Protein AF-A0A515D5N0-F1 (afdb_monomer_lite)

Sequence (147 aa):
MSERAWLFEVFRLHYQEQLSQNRIAKQLGLPRSTVNSCFQRAIKAGVRWPVNELTLERTLYPGKKRSRPSVSPPLQAPITTVPSKPKRKGRRPNFPLPFKLALVEQSMQPGVSTARLAREHGINDNLLFNWRNLYKQGRLGMPLPCM

Foldseek 3Di:
DPPVVLLLVLVCCCPVVVDDLVVSCVVVVHDSVVSVLLVVQCVVLVPDPPDDPVVSCCSSPPPPPDDDPDDDDDDDDDDDDDDDDDDPPPDDPPPDLVVLVVLLVQVPDPPDDLCVSCVVVVHDSVVNVVSNVCQVVCNSPHDDDPD

Structure (mmCIF, N/CA/C/O backbone):
data_AF-A0A515D5N0-F1
#
_entry.id   AF-A0A515D5N0-F1
#
loop_
_atom_site.group_PDB
_atom_site.id
_atom_site.type_symbol
_atom_site.label_atom_id
_atom_site.label_alt_id
_atom_site.label_comp_id
_atom_site.label_asym_id
_atom_site.label_entity_id
_atom_site.label_seq_id
_atom_site.pdbx_PDB_ins_code
_atom_site.Cartn_x
_atom_site.Cartn_y
_atom_site.Cartn_z
_atom_site.occupancy
_atom_site.B_iso_or_equiv
_atom_site.auth_seq_id
_atom_site.auth_comp_id
_atom_site.auth_asym_id
_atom_site.auth_atom_id
_atom_site.pdbx_PDB_model_num
ATOM 1 N N . MET A 1 1 ? -23.834 16.756 10.431 1.00 45.09 1 MET A N 1
ATOM 2 C CA . MET A 1 1 ? -23.568 15.314 10.625 1.00 45.09 1 MET A CA 1
ATOM 3 C C . MET A 1 1 ? -22.116 15.047 10.264 1.00 45.09 1 MET A C 1
ATOM 5 O O . MET A 1 1 ? -21.711 15.419 9.171 1.00 45.09 1 MET A O 1
ATOM 9 N N . SER A 1 2 ? -21.311 14.515 11.187 1.00 55.78 2 SER A N 1
ATOM 10 C CA . SER A 1 2 ? -19.889 14.232 10.954 1.00 55.78 2 SER A CA 1
ATOM 11 C C . SER A 1 2 ? -19.740 13.187 9.838 1.00 55.78 2 SER A C 1
ATOM 13 O O . SER A 1 2 ? -20.257 12.081 9.967 1.00 55.78 2 SER A O 1
ATOM 15 N N . GLU A 1 3 ? -18.989 13.482 8.769 1.00 60.47 3 GLU A N 1
ATOM 16 C CA . GLU A 1 3 ? -18.695 12.552 7.648 1.00 60.47 3 GLU A CA 1
ATOM 17 C C . GLU A 1 3 ? -18.010 11.238 8.092 1.00 60.47 3 GLU A C 1
ATOM 19 O O . GLU A 1 3 ? -17.774 10.326 7.299 1.00 60.47 3 GLU A O 1
ATOM 24 N N . ARG A 1 4 ? -17.654 11.134 9.375 1.00 70.25 4 ARG A N 1
ATOM 25 C CA . ARG A 1 4 ? -16.961 9.999 9.982 1.00 70.25 4 ARG A CA 1
ATOM 26 C C . ARG A 1 4 ? -17.682 9.431 11.203 1.00 70.25 4 ARG A C 1
ATOM 28 O O . ARG A 1 4 ? -17.042 8.742 11.990 1.00 70.25 4 ARG A O 1
ATOM 35 N N . ALA A 1 5 ? -18.994 9.646 11.322 1.00 72.25 5 ALA A N 1
ATOM 36 C CA . ALA A 1 5 ? -19.822 9.011 12.355 1.00 72.25 5 ALA A CA 1
ATOM 37 C C . ALA A 1 5 ? -19.696 7.474 12.350 1.00 72.25 5 ALA A C 1
ATOM 39 O O . ALA A 1 5 ? -19.733 6.823 13.393 1.00 72.25 5 ALA A O 1
ATOM 40 N N . TRP A 1 6 ? -19.416 6.889 11.178 1.00 83.50 6 TRP A N 1
ATOM 41 C CA . TRP A 1 6 ? -19.125 5.463 11.041 1.00 83.50 6 TRP A CA 1
ATOM 42 C C . TRP A 1 6 ? -17.900 5.009 11.849 1.00 83.50 6 TRP A C 1
ATOM 44 O O . TRP A 1 6 ? -17.846 3.846 12.229 1.00 83.50 6 TRP A O 1
ATOM 54 N N . LEU A 1 7 ? -16.917 5.880 12.131 1.00 84.00 7 LEU A N 1
ATOM 55 C CA . LEU A 1 7 ? -15.773 5.520 12.975 1.00 84.00 7 LEU A CA 1
ATOM 56 C C . LEU A 1 7 ? -16.253 5.176 14.379 1.00 84.00 7 LEU A C 1
ATOM 58 O O . LEU A 1 7 ? -15.912 4.118 14.892 1.00 84.00 7 LEU A O 1
ATOM 62 N N . PHE A 1 8 ? -17.062 6.049 14.977 1.00 84.75 8 PHE A N 1
ATOM 63 C CA . PHE A 1 8 ? -17.609 5.812 16.305 1.00 84.75 8 PHE A CA 1
ATOM 64 C C . PHE A 1 8 ? -18.467 4.542 16.321 1.00 84.75 8 PHE A C 1
ATOM 66 O O . PHE A 1 8 ? -18.295 3.701 17.200 1.00 84.75 8 PHE A O 1
ATOM 73 N N . GLU A 1 9 ? -19.292 4.347 15.290 1.00 85.38 9 GLU A N 1
ATOM 74 C CA . GLU A 1 9 ? -20.148 3.167 15.162 1.00 85.38 9 GLU A CA 1
ATOM 75 C C . GLU A 1 9 ? -19.351 1.859 15.021 1.00 85.38 9 GLU A C 1
ATOM 77 O O . GLU A 1 9 ? -19.696 0.857 15.640 1.00 85.38 9 GLU A O 1
ATOM 82 N N . VAL A 1 10 ? -18.227 1.861 14.289 1.00 86.88 10 VAL A N 1
ATOM 83 C CA . VAL A 1 10 ? -17.318 0.702 14.201 1.00 86.88 10 VAL A CA 1
ATOM 84 C C . VAL A 1 10 ? -16.815 0.285 15.583 1.00 86.88 10 VAL A C 1
ATOM 86 O O . VAL A 1 10 ? -16.794 -0.906 15.892 1.00 86.88 10 VAL A O 1
ATOM 89 N N . PHE A 1 11 ? -16.388 1.243 16.409 1.00 85.56 11 PHE A N 1
ATOM 90 C CA . PHE A 1 11 ? -15.896 0.941 17.753 1.00 85.56 11 PHE A CA 1
ATOM 91 C C . PHE A 1 11 ? -17.038 0.553 18.695 1.00 85.56 11 PHE A C 1
ATOM 93 O O . PHE A 1 11 ? -16.894 -0.415 19.439 1.00 85.56 11 PHE A O 1
ATOM 100 N N . ARG A 1 12 ? -18.190 1.225 18.604 1.00 86.31 12 ARG A N 1
ATOM 101 C CA . ARG A 1 12 ? -19.394 0.893 19.371 1.00 86.31 12 ARG A CA 1
ATOM 102 C C . ARG A 1 12 ? -19.812 -0.560 19.152 1.00 86.31 12 ARG A C 1
ATOM 104 O O . ARG A 1 12 ? -19.877 -1.323 20.109 1.00 86.31 12 ARG A O 1
ATOM 111 N N . LEU A 1 13 ? -19.989 -0.963 17.895 1.00 85.88 13 LEU A N 1
ATOM 112 C CA . LEU A 1 13 ? -20.380 -2.325 17.518 1.00 85.88 13 LEU A CA 1
ATOM 113 C C . LEU A 1 13 ? -19.328 -3.374 17.895 1.00 85.88 13 LEU A C 1
ATOM 115 O O . LEU A 1 13 ? -19.663 -4.521 18.176 1.00 85.88 13 LEU A O 1
ATOM 119 N N . HIS A 1 14 ? -18.047 -3.013 17.910 1.00 85.12 14 HIS A N 1
ATOM 120 C CA . HIS A 1 14 ? -17.009 -3.955 18.312 1.00 85.12 14 HIS A CA 1
ATOM 121 C C . HIS A 1 14 ? -16.944 -4.156 19.826 1.00 85.12 14 HIS A C 1
ATOM 123 O O . HIS A 1 14 ? -16.786 -5.283 20.275 1.00 85.12 14 HIS A O 1
ATOM 129 N N . TYR A 1 15 ? -17.054 -3.087 20.615 1.00 82.62 15 TYR A N 1
ATOM 130 C CA . TYR A 1 15 ? -16.873 -3.165 22.065 1.00 82.62 15 TYR A CA 1
ATOM 131 C C . TYR A 1 15 ? -18.167 -3.471 22.829 1.00 82.62 15 TYR A C 1
ATOM 133 O O . TYR A 1 15 ? -18.093 -4.145 23.852 1.00 82.62 15 TYR A O 1
ATOM 141 N N . GLN A 1 16 ? -19.328 -3.002 22.356 1.00 81.31 16 GLN A N 1
ATOM 142 C CA . GLN A 1 16 ? -20.621 -3.281 22.997 1.00 81.31 16 GLN A CA 1
ATOM 143 C C . GLN A 1 16 ? -21.208 -4.621 22.546 1.00 81.31 16 GLN A C 1
ATOM 145 O O . GLN A 1 16 ? -21.595 -5.427 23.380 1.00 81.31 16 GLN A O 1
ATOM 150 N N . GLU A 1 17 ? -21.220 -4.882 21.238 1.00 81.81 17 GLU A N 1
ATOM 151 C CA . GLU A 1 17 ? -21.869 -6.067 20.653 1.00 81.81 17 GLU A CA 1
ATOM 152 C C . GLU A 1 17 ? -20.876 -7.210 20.351 1.00 81.81 17 GLU A C 1
ATOM 154 O O . GLU A 1 17 ? -21.267 -8.254 19.834 1.00 81.81 17 GLU A O 1
ATOM 159 N N . GLN A 1 18 ? -19.570 -7.020 20.613 1.00 79.06 18 GLN A N 1
ATOM 160 C CA . GLN A 1 18 ? -18.497 -7.995 20.320 1.00 79.06 18 GLN A CA 1
ATOM 161 C C . GLN A 1 18 ? -18.516 -8.519 18.871 1.00 79.06 18 GLN A C 1
ATOM 163 O O . GLN A 1 18 ? -18.049 -9.619 18.559 1.00 79.06 18 GLN A O 1
ATOM 168 N N . LEU A 1 19 ? -19.042 -7.714 17.940 1.00 82.62 19 LEU A N 1
ATOM 169 C CA . LEU A 1 19 ? -19.175 -8.112 16.547 1.00 82.62 19 LEU A CA 1
ATOM 170 C C . LEU A 1 19 ? -17.793 -8.251 15.909 1.00 82.62 19 LEU A C 1
ATOM 172 O O . LEU A 1 19 ? -16.887 -7.422 16.071 1.00 82.62 19 LEU A O 1
ATOM 176 N N . SER A 1 20 ? -17.646 -9.300 15.101 1.00 85.19 20 SER A N 1
ATOM 177 C CA . SER A 1 20 ? -16.449 -9.459 14.289 1.00 85.19 20 SER A CA 1
ATOM 178 C C . SER A 1 20 ? -16.338 -8.309 13.288 1.00 85.19 20 SER A C 1
ATOM 180 O O . SER A 1 20 ? -17.322 -7.817 12.732 1.00 85.19 20 SER A O 1
ATOM 182 N N . GLN A 1 21 ? -15.110 -7.918 12.971 1.00 85.62 21 GLN A N 1
ATOM 183 C CA . GLN A 1 21 ? -14.853 -6.850 12.006 1.00 85.62 21 GLN A CA 1
ATOM 184 C C . GLN A 1 21 ? -15.474 -7.127 10.608 1.00 85.62 21 GLN A C 1
ATOM 186 O O . GLN A 1 21 ? -15.734 -6.186 9.862 1.00 85.62 21 GLN A O 1
ATOM 191 N N . ASN A 1 22 ? -15.736 -8.397 10.248 1.00 85.25 22 ASN A N 1
ATOM 192 C CA . ASN A 1 22 ? -16.481 -8.780 9.035 1.00 85.25 22 ASN A CA 1
ATOM 193 C C . ASN A 1 22 ? -17.967 -8.404 9.118 1.00 85.25 22 ASN A C 1
ATOM 195 O O . ASN A 1 22 ? -18.527 -7.912 8.142 1.00 85.25 22 ASN A O 1
ATOM 199 N N . ARG A 1 23 ? -18.603 -8.632 10.271 1.00 85.56 23 ARG A N 1
ATOM 200 C CA . ARG A 1 23 ? -19.999 -8.248 10.522 1.00 85.56 23 ARG A CA 1
ATOM 201 C C . ARG A 1 23 ? -20.155 -6.731 10.531 1.00 85.56 23 ARG A C 1
ATOM 203 O O . ARG A 1 23 ? -21.032 -6.224 9.846 1.00 85.56 23 ARG A O 1
ATOM 210 N N . ILE A 1 24 ? -19.248 -6.023 11.204 1.00 86.06 24 ILE A N 1
ATOM 211 C CA . ILE A 1 24 ? -19.245 -4.553 11.263 1.00 86.06 24 ILE A CA 1
ATOM 212 C C . ILE A 1 24 ? -19.098 -3.948 9.860 1.00 86.06 24 ILE A C 1
ATOM 214 O O . ILE A 1 24 ? -19.830 -3.033 9.495 1.00 86.06 24 ILE A O 1
ATOM 218 N N . ALA A 1 25 ? -18.190 -4.496 9.046 1.00 86.56 25 ALA A N 1
ATOM 219 C CA . ALA A 1 25 ? -18.011 -4.085 7.655 1.00 86.56 25 ALA A CA 1
ATOM 220 C C . ALA A 1 25 ? -19.309 -4.230 6.840 1.00 86.56 25 ALA A C 1
ATOM 222 O O . ALA A 1 25 ? -19.715 -3.288 6.167 1.00 86.56 25 ALA A O 1
ATOM 223 N N . LYS A 1 26 ? -19.992 -5.379 6.954 1.00 87.00 26 LYS A N 1
ATOM 224 C CA . LYS A 1 26 ? -21.278 -5.617 6.278 1.00 87.00 26 LYS A CA 1
ATOM 225 C C . LYS A 1 26 ? -22.379 -4.675 6.773 1.00 87.00 26 LYS A C 1
ATOM 227 O O . LYS A 1 26 ? -23.117 -4.143 5.957 1.00 87.00 26 LYS A O 1
ATOM 232 N N . GLN A 1 27 ? -22.459 -4.446 8.082 1.00 83.56 27 GLN A N 1
ATOM 233 C CA . GLN A 1 27 ? -23.496 -3.624 8.709 1.00 83.56 27 GLN A CA 1
ATOM 234 C C . GLN A 1 27 ? -23.384 -2.137 8.350 1.00 83.56 27 GLN A C 1
ATOM 236 O O . GLN A 1 27 ? -24.396 -1.456 8.241 1.00 83.56 27 GLN A O 1
ATOM 241 N N . LEU A 1 28 ? -22.164 -1.645 8.126 1.00 83.88 28 LEU A N 1
ATOM 242 C CA . LEU A 1 28 ? -21.909 -0.255 7.735 1.00 83.88 28 LEU A CA 1
ATOM 243 C C . LEU A 1 28 ? -21.709 -0.071 6.224 1.00 83.88 28 LEU A C 1
ATOM 245 O O . LEU A 1 28 ? -21.418 1.038 5.784 1.00 83.88 28 LEU A O 1
ATOM 249 N N . GLY A 1 29 ? -21.802 -1.144 5.430 1.00 85.31 29 GLY A N 1
ATOM 250 C CA . GLY A 1 29 ? -21.509 -1.107 3.993 1.00 85.31 29 GLY A CA 1
ATOM 251 C C . GLY A 1 29 ? -20.057 -0.723 3.669 1.00 85.31 29 GLY A C 1
ATOM 252 O O . GLY A 1 29 ? -19.771 -0.216 2.587 1.00 85.31 29 GLY A O 1
ATOM 253 N N . LEU A 1 30 ? -19.126 -0.929 4.607 1.00 84.81 30 LEU A N 1
ATOM 254 C CA . LEU A 1 30 ? -17.730 -0.518 4.475 1.00 84.81 30 LEU A CA 1
ATOM 255 C C . LEU A 1 30 ? -16.832 -1.679 4.035 1.00 84.81 30 LEU A C 1
ATOM 257 O O . LEU A 1 30 ? -17.015 -2.815 4.477 1.00 84.81 30 LEU A O 1
ATOM 261 N N . PRO A 1 31 ? -15.768 -1.413 3.255 1.00 85.44 31 PRO A N 1
ATOM 262 C CA . PRO A 1 31 ? -14.764 -2.425 2.963 1.00 85.44 31 PRO A CA 1
ATOM 263 C C . PRO A 1 31 ? -14.097 -2.945 4.241 1.00 85.44 31 PRO A C 1
ATOM 265 O O . PRO A 1 31 ? -13.673 -2.185 5.116 1.00 85.44 31 PRO A O 1
ATOM 268 N N . ARG A 1 32 ? -13.906 -4.263 4.321 1.00 82.00 32 ARG A N 1
ATOM 269 C CA . ARG A 1 32 ? -13.250 -4.925 5.460 1.00 82.00 32 ARG A CA 1
ATOM 270 C C . ARG A 1 32 ? -11.846 -4.384 5.756 1.00 82.00 32 ARG A C 1
ATOM 272 O O . ARG A 1 32 ? -11.426 -4.323 6.915 1.00 82.00 32 ARG A O 1
ATOM 279 N N . SER A 1 33 ? -11.131 -3.986 4.707 1.00 79.00 33 SER A N 1
ATOM 280 C CA . SER A 1 33 ? -9.812 -3.351 4.764 1.00 79.00 33 SER A CA 1
ATOM 281 C C . SER A 1 33 ? -9.848 -1.971 5.427 1.00 79.00 33 SER A C 1
ATOM 283 O O . SER A 1 33 ? -8.908 -1.628 6.148 1.00 79.00 33 SER A O 1
ATOM 285 N N . THR A 1 34 ? -10.930 -1.210 5.241 1.00 85.56 34 THR A N 1
ATOM 286 C CA . THR A 1 34 ? -11.171 0.085 5.895 1.00 85.56 34 THR A CA 1
ATOM 287 C C . THR A 1 34 ? -11.310 -0.105 7.396 1.00 85.56 34 THR A C 1
ATOM 289 O O . THR A 1 34 ? -10.611 0.552 8.166 1.00 85.56 34 THR A O 1
ATOM 292 N N . VAL A 1 35 ? -12.131 -1.077 7.805 1.00 86.50 35 VAL A N 1
ATOM 293 C CA . VAL A 1 35 ? -12.312 -1.447 9.214 1.00 86.50 35 VAL A CA 1
ATOM 294 C C . VAL A 1 35 ? -10.979 -1.899 9.820 1.00 86.50 35 VAL A C 1
ATOM 296 O O . VAL A 1 35 ? -10.550 -1.361 10.835 1.00 86.50 35 VAL A O 1
ATOM 299 N N . ASN A 1 36 ? -10.249 -2.801 9.155 1.00 87.88 36 ASN A N 1
ATOM 300 C CA . ASN A 1 36 ? -8.945 -3.271 9.636 1.00 87.88 36 ASN A CA 1
ATOM 301 C C . ASN A 1 36 ? -7.926 -2.126 9.792 1.00 87.88 36 ASN A C 1
ATOM 303 O O . ASN A 1 36 ? -7.280 -1.988 10.827 1.00 87.88 36 ASN A O 1
ATOM 307 N N . SER A 1 37 ? -7.821 -1.256 8.785 1.00 84.06 37 SER A N 1
ATOM 308 C CA . SER A 1 37 ? -6.925 -0.094 8.825 1.00 84.06 37 SER A CA 1
ATOM 309 C C . SER A 1 37 ? -7.296 0.880 9.943 1.00 84.06 37 SER A C 1
ATOM 311 O O . SER A 1 37 ? -6.413 1.513 10.518 1.00 84.06 37 SER A O 1
ATOM 313 N N . CYS A 1 38 ? -8.589 1.012 10.242 1.00 85.06 38 CYS A N 1
ATOM 314 C CA . CYS A 1 38 ? -9.095 1.828 11.337 1.00 85.06 38 CYS A CA 1
ATOM 315 C C . CYS A 1 38 ? -8.645 1.276 12.697 1.00 85.06 38 CYS A C 1
ATOM 317 O O . CYS A 1 38 ? -7.998 1.995 13.458 1.00 85.06 38 CYS A O 1
ATOM 319 N N . PHE A 1 39 ? -8.880 -0.013 12.960 1.00 85.56 39 PHE A N 1
ATOM 320 C CA . PHE A 1 39 ? -8.424 -0.671 14.190 1.00 85.56 39 PHE A CA 1
ATOM 321 C C . PHE A 1 39 ? -6.901 -0.621 14.343 1.00 85.56 39 PHE A C 1
ATOM 323 O O . PHE A 1 39 ? -6.399 -0.278 15.409 1.00 85.56 39 PHE A O 1
ATOM 330 N N . GLN A 1 40 ? -6.148 -0.869 13.269 1.00 83.88 40 GLN A N 1
ATOM 331 C CA . GLN A 1 40 ? -4.686 -0.779 13.302 1.00 83.88 40 GLN A CA 1
ATOM 332 C C . GLN A 1 40 ? -4.185 0.622 13.663 1.00 83.88 40 GLN A C 1
ATOM 334 O O . GLN A 1 40 ? -3.198 0.758 14.386 1.00 83.88 40 GLN A O 1
ATOM 339 N N . ARG A 1 41 ? -4.852 1.676 13.176 1.00 83.06 41 ARG A N 1
ATOM 340 C CA . ARG A 1 41 ? -4.518 3.052 13.565 1.00 83.06 41 ARG A CA 1
ATOM 341 C C . ARG A 1 41 ? -4.868 3.328 15.019 1.00 83.06 41 ARG A C 1
ATOM 343 O O . ARG A 1 41 ? -4.078 3.989 15.678 1.00 83.06 41 ARG A O 1
ATOM 350 N N . ALA A 1 42 ? -5.983 2.801 15.518 1.00 83.44 42 ALA A N 1
ATOM 351 C CA . ALA A 1 42 ? -6.385 2.981 16.910 1.00 83.44 42 ALA A CA 1
ATOM 352 C C . ALA A 1 42 ? -5.430 2.307 17.888 1.00 83.44 42 ALA A C 1
ATOM 354 O O . ALA A 1 42 ? -4.984 2.958 18.828 1.00 83.44 42 ALA A O 1
ATOM 355 N N . ILE A 1 43 ? -5.026 1.066 17.603 1.00 83.12 43 ILE A N 1
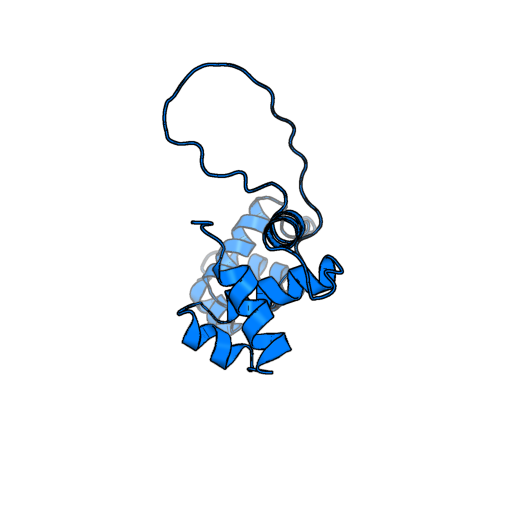ATOM 356 C CA . ILE A 1 43 ? -4.006 0.355 18.384 1.00 83.12 43 ILE A CA 1
ATOM 357 C C . ILE A 1 43 ? -2.693 1.141 18.362 1.00 83.12 43 ILE A C 1
ATOM 359 O O . ILE A 1 43 ? -2.100 1.399 19.403 1.00 83.12 43 ILE A O 1
ATOM 363 N N . LYS A 1 44 ? -2.253 1.583 17.176 1.00 80.25 44 LYS A N 1
ATOM 364 C CA . LYS A 1 44 ? -1.010 2.353 17.029 1.00 80.25 44 LYS A CA 1
ATOM 365 C C . LYS A 1 44 ? -1.045 3.696 17.761 1.00 80.25 44 LYS A C 1
ATOM 367 O O . LYS A 1 44 ? -0.006 4.160 18.215 1.00 80.25 44 LYS A O 1
ATOM 372 N N . ALA A 1 45 ? -2.207 4.333 17.813 1.00 81.06 45 ALA A N 1
ATOM 373 C CA . ALA A 1 45 ? -2.389 5.607 18.487 1.00 81.06 45 ALA A CA 1
ATOM 374 C C . ALA A 1 45 ? -2.731 5.454 19.979 1.00 81.06 45 ALA A C 1
ATOM 376 O O . ALA A 1 45 ? -2.901 6.462 20.655 1.00 81.06 45 ALA A O 1
ATOM 377 N N . GLY A 1 46 ? -2.825 4.219 20.491 1.00 81.62 46 GLY A N 1
ATOM 378 C CA . GLY A 1 46 ? -3.117 3.951 21.899 1.00 81.62 46 GLY A CA 1
ATOM 379 C C . GLY A 1 46 ? -4.503 4.425 22.336 1.00 81.62 46 GLY A C 1
ATOM 380 O O . GLY A 1 46 ? -4.693 4.777 23.496 1.00 81.62 46 GLY A O 1
ATOM 381 N N . VAL A 1 47 ? -5.472 4.477 21.416 1.00 80.06 47 VAL A N 1
ATOM 382 C CA . VAL A 1 47 ? -6.828 4.945 21.732 1.00 80.06 47 VAL A CA 1
ATOM 383 C C . VAL A 1 47 ? -7.512 3.906 22.618 1.00 80.06 47 VAL A C 1
ATOM 385 O O . VAL A 1 47 ? -7.775 2.788 22.177 1.00 80.06 47 VAL A O 1
ATOM 388 N N . ARG A 1 48 ? -7.810 4.276 23.866 1.00 78.06 48 ARG A N 1
ATOM 389 C CA . ARG A 1 48 ? -8.515 3.424 24.831 1.00 78.06 48 ARG A CA 1
ATOM 390 C C . ARG A 1 48 ? -10.010 3.722 24.802 1.00 78.06 48 ARG A C 1
ATOM 392 O O . ARG A 1 48 ? -10.414 4.803 25.198 1.00 78.06 48 ARG A O 1
ATOM 399 N N . TRP A 1 49 ? -10.820 2.766 24.357 1.00 74.25 49 TRP A N 1
ATOM 400 C CA . TRP A 1 49 ? -12.283 2.873 24.398 1.00 74.25 49 TRP A CA 1
ATOM 401 C C . TRP A 1 49 ? -12.801 2.946 25.854 1.00 74.25 49 TRP A C 1
ATOM 403 O O . TRP A 1 49 ? -12.265 2.207 26.686 1.00 74.25 49 TRP A O 1
ATOM 413 N N . PRO A 1 50 ? -13.826 3.763 26.187 1.00 77.94 50 PRO A N 1
ATOM 414 C CA . PRO A 1 50 ? -14.617 4.664 25.334 1.00 77.94 50 PRO A CA 1
ATOM 415 C C . PRO A 1 50 ? -13.988 6.059 25.149 1.00 77.94 50 PRO A C 1
ATOM 417 O O . PRO A 1 50 ? -13.502 6.668 26.097 1.00 77.94 50 PRO A O 1
ATOM 420 N N . VAL A 1 51 ? -14.035 6.591 23.921 1.00 74.56 51 VAL A N 1
ATOM 421 C CA . VAL A 1 51 ? -13.523 7.934 23.571 1.00 74.56 51 VAL A CA 1
ATOM 422 C C . VAL A 1 51 ? -14.591 8.711 22.808 1.00 74.56 51 VAL A C 1
ATOM 424 O O . VAL A 1 51 ? -15.309 8.138 21.994 1.00 74.56 51 VAL A O 1
ATOM 427 N N . ASN A 1 52 ? -14.681 10.022 23.035 1.00 80.44 52 ASN A N 1
ATOM 428 C CA . ASN A 1 52 ? -15.564 10.914 22.283 1.00 80.44 52 ASN A CA 1
ATOM 429 C C . ASN A 1 52 ? -15.218 10.949 20.779 1.00 80.44 52 ASN A C 1
ATOM 431 O O . ASN A 1 52 ? -14.049 10.905 20.388 1.00 80.44 52 ASN A O 1
ATOM 435 N N . GLU A 1 53 ? -16.248 11.092 19.936 1.00 75.19 53 GLU A N 1
ATOM 436 C CA . GLU A 1 53 ? -16.141 11.085 18.464 1.00 75.19 53 GLU A CA 1
ATOM 437 C C . GLU A 1 53 ? -15.034 12.026 17.951 1.00 75.19 53 GLU A C 1
ATOM 439 O O . GLU A 1 53 ? -14.187 11.631 17.148 1.00 75.19 53 GLU A O 1
ATOM 444 N N . LEU A 1 54 ? -14.987 13.249 18.486 1.00 73.12 54 LEU A N 1
ATOM 445 C CA . LEU A 1 54 ? -14.015 14.280 18.114 1.00 73.12 54 LEU A CA 1
ATOM 446 C C . LEU A 1 54 ? -12.562 13.885 18.401 1.00 73.12 54 LEU A C 1
ATOM 448 O O . LEU A 1 54 ? -11.679 14.148 17.583 1.00 73.12 54 LEU A O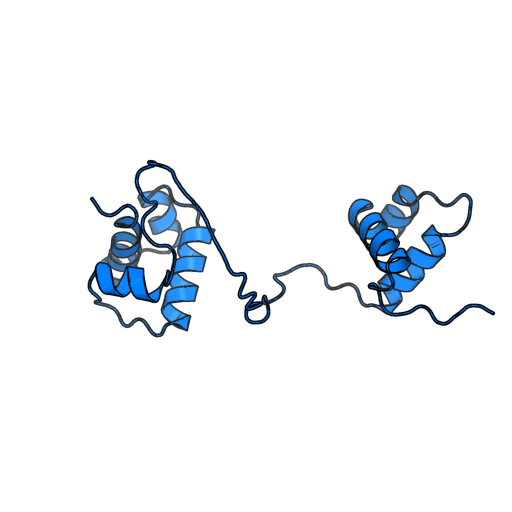 1
ATOM 452 N N . THR A 1 55 ? -12.285 13.259 19.545 1.00 78.31 55 THR A N 1
ATOM 453 C CA . THR A 1 55 ? -10.918 12.834 19.885 1.00 78.31 55 THR A CA 1
ATOM 454 C C . THR A 1 55 ? -10.521 11.621 19.060 1.00 78.31 55 THR A C 1
ATOM 456 O O . THR A 1 55 ? -9.384 11.551 18.595 1.00 78.31 55 THR A O 1
ATOM 459 N N . LEU A 1 56 ? -11.455 10.702 18.805 1.00 78.94 56 LEU A N 1
ATOM 460 C CA . LEU A 1 56 ? -11.219 9.529 17.968 1.00 78.94 56 LEU A CA 1
ATOM 461 C C . LEU A 1 56 ? -10.890 9.939 16.524 1.00 78.94 56 LEU A C 1
ATOM 463 O O . LEU A 1 56 ? -9.900 9.475 15.959 1.00 78.94 56 LEU A O 1
ATOM 467 N N . GLU A 1 57 ? -11.634 10.888 15.953 1.00 79.31 57 GLU A N 1
ATOM 468 C CA . GLU A 1 57 ? -11.328 11.437 14.632 1.00 79.31 57 GLU A CA 1
ATOM 469 C C . GLU A 1 57 ? -9.949 12.117 14.595 1.00 79.31 57 GLU A C 1
ATOM 471 O O . GLU A 1 57 ? -9.128 11.809 13.723 1.00 79.31 57 GLU A O 1
ATOM 476 N N . ARG A 1 58 ? -9.671 13.011 15.556 1.00 76.06 58 ARG A N 1
ATOM 477 C CA . ARG A 1 58 ? -8.400 13.755 15.638 1.00 76.06 58 ARG A CA 1
ATOM 478 C C . ARG A 1 58 ? -7.194 12.832 15.787 1.00 76.06 58 ARG A C 1
ATOM 480 O O . ARG A 1 58 ? -6.138 13.120 15.230 1.00 76.06 58 ARG A O 1
ATOM 487 N N . THR A 1 59 ? -7.362 11.730 16.507 1.00 78.94 59 THR A N 1
ATOM 488 C CA . THR A 1 59 ? -6.285 10.785 16.810 1.00 78.94 59 THR A CA 1
ATOM 489 C C . THR A 1 59 ? -6.024 9.822 15.651 1.00 78.94 59 THR A C 1
ATOM 491 O O . THR A 1 59 ? -4.872 9.538 15.325 1.00 78.94 59 THR A O 1
ATOM 494 N N . LEU A 1 60 ? -7.074 9.343 14.975 1.00 78.12 60 LEU A N 1
ATOM 495 C CA . LEU A 1 60 ? -6.938 8.394 13.862 1.00 78.12 60 LEU A CA 1
ATOM 496 C C . LEU A 1 60 ? -6.606 9.063 12.521 1.00 78.12 60 LEU A C 1
ATOM 498 O O . LEU A 1 60 ? -5.991 8.430 11.652 1.00 78.12 60 LEU A O 1
ATOM 502 N N . TYR A 1 61 ? -7.014 10.322 12.338 1.00 74.25 61 TYR A N 1
ATOM 503 C CA . TYR A 1 61 ? -6.823 11.090 11.106 1.00 74.25 61 TYR A CA 1
ATOM 504 C C . TYR A 1 61 ? -6.353 12.534 11.379 1.00 74.25 61 TYR A C 1
ATOM 506 O O . TYR A 1 61 ? -7.017 13.489 10.956 1.00 74.25 61 TYR A O 1
ATOM 514 N N . PRO A 1 62 ? -5.188 12.733 12.026 1.00 63.41 62 PRO A N 1
ATOM 515 C CA . PRO A 1 62 ? -4.626 14.063 12.220 1.00 63.41 62 PRO A CA 1
ATOM 516 C C . PRO A 1 62 ? -4.264 14.670 10.856 1.00 63.41 62 PRO A C 1
ATOM 518 O O . PRO A 1 62 ? -3.467 14.113 10.104 1.00 63.41 62 PRO A O 1
ATOM 521 N N . GLY A 1 63 ? -4.878 15.801 10.506 1.00 58.28 63 GLY A N 1
ATOM 522 C CA . GLY A 1 63 ? -4.505 16.588 9.322 1.00 58.28 63 GLY A CA 1
ATOM 523 C C . GLY A 1 63 ? -5.402 16.448 8.091 1.00 58.28 63 GLY A C 1
ATOM 524 O O . GLY A 1 63 ? -5.236 17.216 7.149 1.00 58.28 63 GLY A O 1
ATOM 525 N N . LYS A 1 64 ? -6.416 15.573 8.090 1.00 53.06 64 LYS A N 1
ATOM 526 C CA . LYS A 1 64 ? -7.449 15.606 7.040 1.00 53.06 64 LYS A CA 1
ATOM 527 C C . LYS A 1 64 ? -8.527 16.613 7.447 1.00 53.06 64 LYS A C 1
ATOM 529 O O . LYS A 1 64 ? -9.626 16.215 7.833 1.00 53.06 64 LYS A O 1
ATOM 534 N N . LYS A 1 65 ? -8.146 17.902 7.466 1.00 42.91 65 LYS A N 1
ATOM 535 C CA . LYS A 1 65 ? -9.063 19.023 7.711 1.00 42.91 65 LYS A CA 1
ATOM 536 C C . LYS A 1 65 ? -10.242 18.893 6.747 1.00 42.91 65 LYS A C 1
ATOM 538 O O . LYS A 1 65 ? -10.040 18.538 5.587 1.00 42.91 65 LYS A O 1
ATOM 543 N N . ARG A 1 66 ? -11.444 19.136 7.279 1.00 44.19 66 ARG A N 1
ATOM 544 C CA . ARG A 1 66 ? -12.712 19.289 6.554 1.00 44.19 66 ARG A CA 1
ATOM 545 C C . ARG A 1 66 ? -12.431 19.910 5.190 1.00 44.19 66 ARG A C 1
ATOM 547 O O . ARG A 1 66 ? -11.803 20.970 5.144 1.00 44.19 66 ARG A O 1
ATOM 554 N N . SER A 1 67 ? -12.830 19.240 4.111 1.00 39.94 67 SER A N 1
ATOM 555 C CA . SER A 1 67 ? -12.810 19.859 2.791 1.00 39.94 67 SER A CA 1
ATOM 556 C C . SER A 1 67 ? -13.566 21.179 2.907 1.00 39.94 67 SER A C 1
ATOM 558 O O . SER A 1 67 ? -14.746 21.215 3.241 1.00 39.94 67 SER A O 1
ATOM 560 N N . ARG A 1 68 ? -12.818 22.268 2.755 1.00 33.62 68 ARG A N 1
ATOM 561 C CA . ARG A 1 68 ? -13.302 23.645 2.714 1.00 33.62 68 ARG A CA 1
ATOM 562 C C . ARG A 1 68 ? -14.373 23.709 1.611 1.00 33.62 68 ARG A C 1
ATOM 564 O O . ARG A 1 68 ? -14.081 23.211 0.521 1.00 33.62 68 ARG A O 1
ATOM 571 N N . PRO A 1 69 ? -15.577 24.269 1.837 1.00 39.56 69 PRO A N 1
ATOM 572 C CA . PRO A 1 69 ? -16.465 24.585 0.729 1.00 39.56 69 PRO A CA 1
ATOM 573 C C . PRO A 1 69 ? -15.705 25.482 -0.247 1.00 39.56 69 PRO A C 1
ATOM 575 O O . PRO A 1 69 ? -15.010 26.415 0.162 1.00 39.56 69 PRO A O 1
ATOM 578 N N . SER A 1 70 ? -15.775 25.107 -1.517 1.00 47.06 70 SER A N 1
ATOM 579 C CA . SER A 1 70 ? -15.083 25.731 -2.634 1.00 47.06 70 SER A CA 1
ATOM 580 C C . SER A 1 70 ? -15.495 27.197 -2.778 1.00 47.06 70 SER A C 1
ATOM 582 O O . SER A 1 70 ? -16.601 27.480 -3.220 1.00 47.06 70 SER A O 1
ATOM 584 N N . VAL A 1 71 ? -14.595 28.108 -2.410 1.00 37.25 71 VAL A N 1
ATOM 585 C CA . VAL A 1 71 ? -14.475 29.456 -2.979 1.00 37.25 71 VAL A CA 1
ATOM 586 C C . VAL A 1 71 ? -12.968 29.739 -3.054 1.00 37.25 71 VAL A C 1
ATOM 588 O O . VAL A 1 71 ? -12.280 29.772 -2.033 1.00 37.25 71 VAL A O 1
ATOM 591 N N . SER A 1 72 ? -12.437 29.846 -4.268 1.00 41.28 72 SER A N 1
ATOM 592 C CA . SER A 1 72 ? -11.063 30.288 -4.590 1.00 41.28 72 SER A CA 1
ATOM 593 C C . SER A 1 72 ? -11.045 31.817 -4.803 1.00 41.28 72 SER A C 1
ATOM 595 O O . SER A 1 72 ? -12.133 32.349 -5.030 1.00 41.28 72 SER A O 1
ATOM 597 N N . PRO A 1 73 ? -9.898 32.527 -4.982 1.00 61.59 73 PRO A N 1
ATOM 598 C CA . PRO A 1 73 ? -8.484 32.421 -4.518 1.00 61.59 73 PRO A CA 1
ATOM 599 C C . PRO A 1 73 ? -8.031 33.812 -3.899 1.00 61.59 73 PRO A C 1
ATOM 601 O O . PRO A 1 73 ? -8.954 34.519 -3.500 1.00 61.59 73 PRO A O 1
ATOM 604 N N . PRO A 1 74 ? -6.749 34.301 -3.771 1.00 51.16 74 PRO A N 1
ATOM 605 C CA . PRO A 1 74 ? -5.463 33.837 -4.334 1.00 51.16 74 PRO A CA 1
ATOM 606 C C . PRO A 1 74 ? -4.144 33.971 -3.500 1.00 51.16 74 PRO A C 1
ATOM 608 O O . PRO A 1 74 ? -4.075 34.636 -2.477 1.00 51.16 74 PRO A O 1
ATOM 611 N N . LEU A 1 75 ? -3.088 33.345 -4.062 1.00 45.47 75 LEU A N 1
ATOM 612 C CA . LEU A 1 75 ? -1.636 33.663 -4.044 1.00 45.47 75 LEU A CA 1
ATOM 613 C C . LEU A 1 75 ? -0.733 33.449 -2.786 1.00 45.47 75 LEU A C 1
ATOM 615 O O . LEU A 1 75 ? -0.926 34.042 -1.736 1.00 45.47 75 LEU A O 1
ATOM 619 N N . GLN A 1 76 ? 0.363 32.701 -3.048 1.00 35.34 76 GLN A N 1
ATOM 620 C CA . GLN A 1 76 ? 1.731 32.692 -2.459 1.00 35.34 76 GLN A CA 1
ATOM 621 C C . GLN A 1 76 ? 2.110 31.774 -1.258 1.00 35.34 76 GLN A C 1
ATOM 623 O O . GLN A 1 76 ? 1.823 32.082 -0.113 1.00 35.34 76 GLN A O 1
ATOM 628 N N . ALA A 1 77 ? 2.851 30.694 -1.610 1.00 42.03 77 ALA A N 1
ATOM 629 C CA . ALA A 1 77 ? 4.083 30.073 -1.038 1.00 42.03 77 ALA A CA 1
ATOM 630 C C . ALA A 1 77 ? 4.241 29.787 0.490 1.00 42.03 77 ALA A C 1
ATOM 632 O O . ALA A 1 77 ? 3.506 30.340 1.293 1.00 42.03 77 ALA A O 1
ATOM 633 N N . PRO A 1 78 ? 5.231 28.975 0.958 1.00 42.06 78 PRO A N 1
ATOM 634 C CA . PRO A 1 78 ? 6.181 28.092 0.272 1.00 42.06 78 PRO A CA 1
ATOM 635 C C . PRO A 1 78 ? 6.082 26.599 0.675 1.00 42.06 78 PRO A C 1
ATOM 637 O O . PRO A 1 78 ? 5.555 26.192 1.708 1.00 42.06 78 PRO A O 1
ATOM 640 N N . ILE A 1 79 ? 6.661 25.773 -0.190 1.00 49.59 79 ILE A N 1
ATOM 641 C CA . ILE A 1 79 ? 6.939 24.344 -0.035 1.00 49.59 79 ILE A CA 1
ATOM 642 C C . ILE A 1 79 ? 7.752 24.029 1.237 1.00 49.59 79 ILE A C 1
ATOM 644 O O . ILE A 1 79 ? 8.894 24.444 1.380 1.00 49.59 79 ILE A O 1
ATOM 648 N N . THR A 1 80 ? 7.202 23.219 2.145 1.00 38.75 80 THR A N 1
ATOM 649 C CA . THR A 1 80 ? 7.996 22.442 3.113 1.00 38.75 80 THR A CA 1
ATOM 650 C C . THR A 1 80 ? 7.667 20.970 2.919 1.00 38.75 80 THR A C 1
ATOM 652 O O . THR A 1 80 ? 6.692 20.429 3.442 1.00 38.75 80 THR A O 1
ATOM 655 N N . THR A 1 81 ? 8.475 20.317 2.092 1.00 45.56 81 THR A N 1
ATOM 656 C CA . THR A 1 81 ? 8.473 18.870 1.907 1.00 45.56 81 THR A CA 1
ATOM 657 C C . THR A 1 81 ? 9.044 18.199 3.150 1.00 45.56 81 THR A C 1
ATOM 659 O O . THR A 1 81 ? 10.257 18.131 3.322 1.00 45.56 81 THR A O 1
ATOM 662 N N . VAL A 1 82 ? 8.174 17.648 3.994 1.00 57.22 82 VAL A N 1
ATOM 663 C CA . VAL A 1 82 ? 8.552 16.604 4.956 1.00 57.22 82 VAL A CA 1
ATOM 664 C C . VAL A 1 82 ? 8.190 15.233 4.373 1.00 57.22 82 VAL A C 1
ATOM 666 O O . VAL A 1 82 ? 7.012 14.867 4.356 1.00 57.22 82 VAL A O 1
ATOM 669 N N . PRO A 1 83 ? 9.140 14.416 3.886 1.00 46.06 83 PRO A N 1
ATOM 670 C CA . PRO A 1 83 ? 8.822 13.040 3.542 1.00 46.06 83 PRO A CA 1
ATOM 671 C C . PRO A 1 83 ? 8.845 12.162 4.800 1.00 46.06 83 PRO A C 1
ATOM 673 O O . PRO A 1 83 ? 9.856 11.621 5.228 1.00 46.06 83 PRO A O 1
ATOM 676 N N . SER A 1 84 ? 7.655 12.054 5.390 1.00 45.66 84 SER A N 1
ATOM 677 C CA . SER A 1 84 ? 6.995 10.831 5.868 1.00 45.66 84 SER A CA 1
ATOM 678 C C . SER A 1 84 ? 7.845 9.578 6.172 1.00 45.66 84 SER A C 1
ATOM 680 O O . SER A 1 84 ? 8.435 8.966 5.283 1.00 45.66 84 SER A O 1
ATOM 682 N N . LYS A 1 85 ? 7.709 9.119 7.426 1.00 43.91 85 LYS A N 1
ATOM 683 C CA . LYS A 1 85 ? 8.080 7.812 8.011 1.00 43.91 85 LYS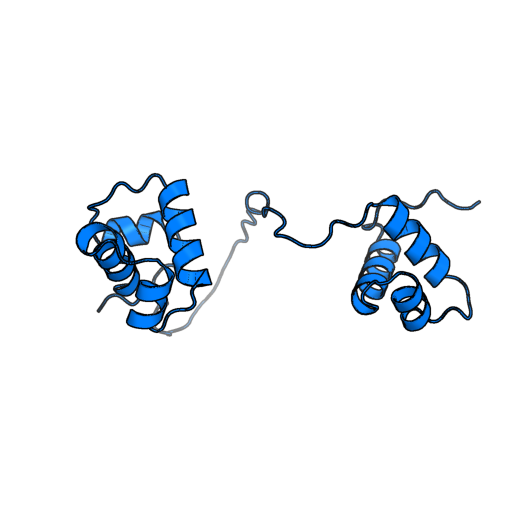 A CA 1
ATOM 684 C C . LYS A 1 85 ? 7.950 6.610 7.043 1.00 43.91 85 LYS A C 1
ATOM 686 O O . LYS A 1 85 ? 7.010 6.568 6.244 1.00 43.91 85 LYS A O 1
ATOM 691 N N . PRO A 1 86 ? 8.813 5.578 7.166 1.00 46.22 86 PRO A N 1
ATOM 692 C CA . PRO A 1 86 ? 8.922 4.499 6.186 1.00 46.22 86 PRO A CA 1
ATOM 693 C C . PRO A 1 86 ? 7.616 3.707 6.049 1.00 46.22 86 PRO A C 1
ATOM 695 O O . PRO A 1 86 ? 7.100 3.122 7.006 1.00 46.22 86 PRO A O 1
ATOM 698 N N . LYS A 1 87 ? 7.087 3.667 4.819 1.00 54.31 87 LYS A N 1
ATOM 699 C CA . LYS A 1 87 ? 5.993 2.775 4.420 1.00 54.31 87 LYS A CA 1
ATOM 700 C C . LYS A 1 87 ? 6.428 1.334 4.693 1.00 54.31 87 LYS A C 1
ATOM 702 O O . LYS A 1 87 ? 7.329 0.826 4.027 1.00 54.31 87 LYS A O 1
ATOM 707 N N . ARG A 1 88 ? 5.767 0.657 5.639 1.00 52.94 88 ARG A N 1
ATOM 708 C CA . ARG A 1 88 ? 5.860 -0.802 5.787 1.00 52.94 88 ARG A CA 1
ATOM 709 C C . ARG A 1 88 ? 5.462 -1.412 4.443 1.00 52.94 88 ARG A C 1
ATOM 711 O O . ARG A 1 88 ? 4.308 -1.289 4.033 1.00 52.94 88 ARG A O 1
ATOM 718 N N . LYS A 1 89 ? 6.439 -1.969 3.720 1.00 53.56 89 LYS A N 1
ATOM 719 C CA . LYS A 1 89 ? 6.254 -2.605 2.412 1.00 53.56 89 LYS A CA 1
ATOM 720 C C . LYS A 1 89 ? 5.306 -3.787 2.602 1.00 53.56 89 LYS A C 1
ATOM 722 O O . LYS A 1 89 ? 5.713 -4.855 3.038 1.00 53.56 89 LYS A O 1
ATOM 727 N N . GLY A 1 90 ? 4.023 -3.567 2.338 1.00 48.88 90 GLY A N 1
ATOM 728 C CA . GLY A 1 90 ? 3.034 -4.633 2.352 1.00 48.88 90 GLY A CA 1
ATOM 729 C C . GLY A 1 90 ? 3.405 -5.678 1.310 1.00 48.88 90 GLY A C 1
ATOM 730 O O . GLY A 1 90 ? 3.640 -5.302 0.168 1.00 48.88 90 GLY A O 1
ATOM 731 N N . ARG A 1 91 ? 3.487 -6.943 1.740 1.00 56.44 91 ARG A N 1
ATOM 732 C CA . ARG A 1 91 ? 3.111 -8.193 1.044 1.00 56.44 91 ARG A CA 1
ATOM 733 C C . ARG A 1 91 ? 3.411 -8.342 -0.459 1.00 56.44 91 ARG A C 1
ATOM 735 O O . ARG A 1 91 ? 2.785 -9.161 -1.118 1.00 56.44 91 ARG A O 1
ATOM 742 N N . ARG A 1 92 ? 4.329 -7.565 -1.027 1.00 57.62 92 ARG A N 1
ATOM 743 C CA . ARG A 1 92 ? 4.854 -7.780 -2.375 1.00 57.62 92 ARG A CA 1
ATOM 744 C C . ARG A 1 92 ? 5.917 -8.864 -2.244 1.00 57.62 92 ARG A C 1
ATOM 746 O O . ARG A 1 92 ? 6.751 -8.714 -1.347 1.00 57.62 92 ARG A O 1
ATOM 753 N N . PRO A 1 93 ? 5.910 -9.917 -3.079 1.00 59.84 93 PRO A N 1
ATOM 754 C CA . PRO A 1 93 ? 7.012 -10.868 -3.105 1.00 59.84 93 PRO A CA 1
ATOM 755 C C . PRO A 1 93 ? 8.306 -10.073 -3.272 1.00 59.84 93 PRO A C 1
ATOM 757 O O . PRO A 1 93 ? 8.506 -9.355 -4.258 1.00 59.84 93 PRO A O 1
ATOM 760 N N . ASN A 1 94 ? 9.129 -10.081 -2.225 1.00 70.50 94 ASN A N 1
ATOM 761 C CA . ASN A 1 94 ? 10.368 -9.331 -2.225 1.00 70.50 94 ASN A CA 1
ATOM 762 C C . ASN A 1 94 ? 11.403 -10.193 -2.936 1.00 70.50 94 ASN A C 1
ATOM 764 O O . ASN A 1 94 ? 12.142 -10.928 -2.294 1.00 70.50 94 ASN A O 1
ATOM 768 N N . PHE A 1 95 ? 11.410 -10.136 -4.268 1.00 80.00 95 PHE A N 1
ATOM 769 C CA . PHE A 1 95 ? 12.435 -10.821 -5.046 1.00 80.00 95 PHE A CA 1
ATOM 770 C C . PHE A 1 95 ? 13.823 -10.293 -4.641 1.00 80.00 95 PHE A C 1
ATOM 772 O O . PHE A 1 95 ? 13.980 -9.063 -4.514 1.00 80.00 95 PHE A O 1
ATOM 779 N N . PRO A 1 96 ? 14.808 -11.180 -4.415 1.00 83.19 96 PRO A N 1
ATOM 780 C CA . PRO A 1 96 ? 16.142 -10.765 -4.007 1.00 83.19 96 PRO A CA 1
ATOM 781 C C . PRO A 1 96 ? 16.769 -9.880 -5.091 1.00 83.19 96 PRO A C 1
ATOM 783 O O . PRO A 1 96 ? 16.512 -10.056 -6.280 1.00 83.19 96 PRO A O 1
ATOM 786 N N . LEU A 1 97 ? 17.560 -8.884 -4.680 1.00 82.94 97 LEU A N 1
ATOM 787 C CA . LEU A 1 97 ? 18.237 -7.966 -5.604 1.00 82.94 97 LEU A CA 1
ATOM 788 C C . LEU A 1 97 ? 19.043 -8.685 -6.707 1.00 82.94 97 LEU A C 1
ATOM 790 O O . LEU A 1 97 ? 18.835 -8.319 -7.861 1.00 82.94 97 LEU A O 1
ATOM 794 N N . PRO A 1 98 ? 19.872 -9.714 -6.418 1.00 82.38 98 PRO A N 1
ATOM 795 C CA . PRO A 1 98 ? 20.617 -10.422 -7.464 1.00 82.38 98 PRO A CA 1
ATOM 796 C C . PRO A 1 98 ? 19.705 -11.072 -8.509 1.00 82.38 98 PRO A C 1
ATOM 798 O O . PRO A 1 98 ? 19.982 -10.992 -9.698 1.00 82.38 98 PRO A O 1
ATOM 801 N N . PHE A 1 99 ? 18.564 -11.625 -8.089 1.00 86.50 99 PHE A N 1
ATOM 802 C CA . PHE A 1 99 ? 17.580 -12.198 -9.010 1.00 86.50 99 PHE A CA 1
ATOM 803 C C . PHE A 1 99 ? 16.983 -11.140 -9.942 1.00 86.50 99 PHE A C 1
ATOM 805 O O . PHE A 1 99 ? 16.830 -11.384 -11.132 1.00 86.50 99 PHE A O 1
ATOM 812 N N . LYS A 1 100 ? 16.683 -9.940 -9.424 1.00 89.25 100 LYS A N 1
ATOM 813 C CA . LYS A 1 100 ? 16.191 -8.827 -10.252 1.00 89.25 100 LYS A CA 1
ATOM 814 C C . LYS A 1 100 ? 17.231 -8.380 -11.274 1.00 89.25 100 LYS A C 1
ATOM 816 O O . LYS A 1 100 ? 16.856 -8.084 -12.401 1.00 89.25 100 LYS A O 1
ATOM 821 N N . LEU A 1 101 ? 18.500 -8.299 -10.868 1.00 86.88 101 LEU A N 1
ATOM 822 C CA . LEU A 1 101 ? 19.592 -7.858 -11.736 1.00 86.88 101 LEU A CA 1
ATOM 823 C C . LEU A 1 101 ? 19.847 -8.862 -12.860 1.00 86.88 101 LEU A C 1
ATOM 825 O O . LEU A 1 101 ? 19.807 -8.455 -14.015 1.00 86.88 101 LEU A O 1
ATOM 829 N N . ALA A 1 102 ? 19.970 -10.154 -12.541 1.00 88.44 102 ALA A N 1
ATOM 830 C CA . ALA A 1 102 ? 20.163 -11.211 -13.537 1.00 88.44 102 ALA A CA 1
ATOM 831 C C . ALA A 1 102 ? 19.056 -11.204 -14.605 1.00 88.44 102 ALA A C 1
ATOM 833 O O . ALA A 1 102 ? 19.328 -11.199 -15.802 1.00 88.44 102 ALA A O 1
ATOM 834 N N . LEU A 1 103 ? 17.795 -11.099 -14.176 1.00 89.81 103 LEU A N 1
ATOM 835 C CA . LEU A 1 103 ? 16.646 -11.025 -15.080 1.00 89.81 103 LEU A CA 1
ATOM 836 C C . LEU A 1 103 ? 16.642 -9.767 -15.951 1.00 89.81 103 LEU A C 1
ATOM 838 O O . LEU A 1 103 ? 16.280 -9.820 -17.128 1.00 89.81 103 LEU A O 1
ATOM 842 N N . VAL A 1 104 ? 17.015 -8.618 -15.383 1.00 89.75 104 VAL A N 1
ATOM 843 C CA . VAL A 1 104 ? 17.118 -7.376 -16.152 1.00 89.75 104 VAL A CA 1
ATOM 844 C C . VAL A 1 104 ? 18.235 -7.480 -17.182 1.00 89.75 104 VAL A C 1
ATOM 846 O O . VAL A 1 104 ? 17.994 -7.126 -18.332 1.00 89.75 104 VAL A O 1
ATOM 849 N N . GLU A 1 105 ? 19.397 -8.009 -16.811 1.00 88.44 105 GLU A N 1
ATOM 850 C CA . GLU A 1 105 ? 20.548 -8.211 -17.693 1.00 88.44 105 GLU A CA 1
ATOM 851 C C . GLU A 1 105 ? 20.220 -9.165 -18.849 1.00 88.44 105 GLU A C 1
ATOM 853 O O . GLU A 1 105 ? 20.406 -8.813 -20.013 1.00 88.44 105 GLU A O 1
ATOM 858 N N . GLN A 1 106 ? 19.585 -10.305 -18.559 1.00 87.56 106 GLN A N 1
ATOM 859 C CA . GLN A 1 106 ? 19.067 -11.218 -19.583 1.00 87.56 106 GLN A CA 1
ATOM 860 C C . GLN A 1 106 ? 18.055 -10.527 -20.512 1.00 87.56 106 GLN A C 1
ATOM 862 O O . GLN A 1 106 ? 18.065 -10.744 -21.720 1.00 87.56 106 GLN A O 1
ATOM 867 N N . SER A 1 107 ? 17.211 -9.637 -19.978 1.00 88.19 107 SER A N 1
ATOM 868 C CA . SER A 1 107 ? 16.255 -8.864 -20.783 1.00 88.19 107 SER A CA 1
ATOM 869 C C . SER A 1 107 ? 16.884 -7.743 -21.628 1.00 88.19 107 SER A C 1
ATOM 871 O O . SER A 1 107 ? 16.205 -7.180 -22.495 1.00 88.19 107 SER A O 1
ATOM 873 N N . MET A 1 108 ? 18.137 -7.359 -21.349 1.00 84.88 108 MET A N 1
ATO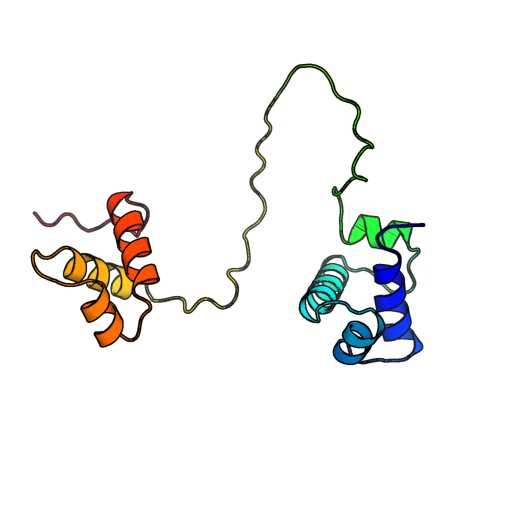M 874 C CA . MET A 1 108 ? 18.882 -6.362 -22.128 1.00 84.88 108 MET A CA 1
ATOM 875 C C . MET A 1 108 ? 19.501 -6.959 -23.393 1.00 84.88 108 MET A C 1
ATOM 877 O O . MET A 1 108 ? 19.812 -6.196 -24.307 1.00 84.88 108 MET A O 1
ATOM 881 N N . GLN A 1 109 ? 19.644 -8.285 -23.472 1.00 84.19 109 GLN A N 1
ATOM 882 C CA . GLN A 1 109 ? 20.201 -8.945 -24.649 1.00 84.19 109 GLN A CA 1
ATOM 883 C C . GLN A 1 109 ? 19.296 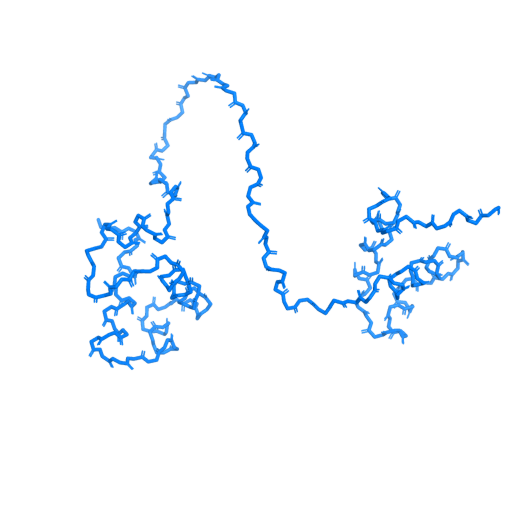-8.739 -25.880 1.00 84.19 109 GLN A C 1
ATOM 885 O O . GLN A 1 109 ? 18.067 -8.867 -25.782 1.00 84.19 109 GLN A O 1
ATOM 890 N N . PRO A 1 110 ? 19.871 -8.409 -27.051 1.00 76.12 110 PRO A N 1
ATOM 891 C CA . PRO A 1 110 ? 19.099 -8.211 -28.271 1.00 76.12 110 PRO A CA 1
ATOM 892 C C . PRO A 1 110 ? 18.403 -9.519 -28.676 1.00 76.12 110 PRO A C 1
ATOM 894 O O . PRO A 1 110 ? 19.029 -10.571 -28.743 1.00 76.12 110 PRO A O 1
ATOM 897 N N . GLY A 1 111 ? 17.094 -9.456 -28.933 1.00 80.56 111 GLY A N 1
ATOM 898 C CA . GLY A 1 111 ? 16.285 -10.612 -29.348 1.00 80.56 111 GLY A CA 1
ATOM 899 C C . GLY A 1 111 ? 15.532 -11.337 -28.224 1.00 80.56 111 GLY A C 1
ATOM 900 O O . GLY A 1 111 ? 14.699 -12.195 -28.513 1.00 80.56 111 GLY A O 1
ATOM 901 N N . VAL A 1 112 ? 15.738 -10.974 -26.952 1.00 83.88 112 VAL A N 1
ATOM 902 C CA . VAL A 1 112 ? 15.002 -11.578 -25.829 1.00 83.88 112 VAL A CA 1
ATOM 903 C C . VAL A 1 112 ? 13.670 -10.861 -25.595 1.00 83.88 112 VAL A C 1
ATOM 905 O O . VAL A 1 112 ? 13.617 -9.665 -25.305 1.00 83.88 112 VAL A O 1
ATOM 908 N N . SER A 1 113 ? 12.565 -11.609 -25.673 1.00 86.75 113 SER A N 1
ATOM 909 C CA . SER A 1 113 ? 11.241 -11.097 -25.300 1.00 86.75 113 SER A CA 1
ATOM 910 C C . SER A 1 113 ? 11.084 -11.077 -23.781 1.00 86.75 113 SER A C 1
ATOM 912 O O . SER A 1 113 ? 11.081 -12.122 -23.128 1.00 86.75 113 SER A O 1
ATOM 914 N N . THR A 1 114 ? 10.885 -9.885 -23.218 1.00 83.25 114 THR A N 1
ATOM 915 C CA . THR A 1 114 ? 10.649 -9.676 -21.779 1.00 83.25 114 THR A CA 1
ATOM 916 C C . THR A 1 114 ? 9.461 -10.484 -21.264 1.00 83.25 114 THR A C 1
ATOM 918 O O . THR A 1 114 ? 9.517 -11.017 -20.161 1.00 83.25 114 THR A O 1
ATOM 921 N N . ALA A 1 115 ? 8.398 -10.615 -22.061 1.00 86.00 115 ALA A N 1
ATOM 922 C CA . ALA A 1 115 ? 7.207 -11.367 -21.683 1.00 86.00 115 ALA A CA 1
ATOM 923 C C . ALA A 1 115 ? 7.469 -12.878 -21.619 1.00 86.00 115 ALA A C 1
ATOM 925 O O . ALA A 1 115 ? 6.964 -13.554 -20.725 1.00 86.00 115 ALA A O 1
ATOM 926 N N . ARG A 1 116 ? 8.277 -13.408 -22.546 1.00 89.06 116 ARG A N 1
ATOM 927 C CA . ARG A 1 116 ? 8.683 -14.819 -22.536 1.00 89.06 116 ARG A CA 1
ATOM 928 C C . ARG A 1 116 ? 9.562 -15.117 -21.326 1.00 89.06 116 ARG A C 1
ATOM 930 O O . ARG A 1 116 ? 9.236 -16.014 -20.557 1.00 89.06 116 ARG A O 1
ATOM 937 N N . LEU A 1 117 ? 10.591 -14.298 -21.118 1.00 89.88 117 LEU A N 1
ATOM 938 C CA . LEU A 1 117 ? 11.508 -14.424 -19.988 1.00 89.88 117 LEU A CA 1
ATOM 939 C C . LEU A 1 117 ? 10.753 -14.344 -18.649 1.00 89.88 117 LEU A C 1
ATOM 941 O O . LEU A 1 117 ? 10.933 -15.173 -17.765 1.00 89.88 117 LEU A O 1
ATOM 945 N N . ALA A 1 118 ? 9.821 -13.399 -18.512 1.00 89.56 118 ALA A N 1
ATOM 946 C CA . ALA A 1 118 ? 9.003 -13.279 -17.311 1.00 89.56 118 ALA A CA 1
ATOM 947 C C . ALA A 1 118 ? 8.181 -14.549 -17.021 1.00 89.56 118 ALA A C 1
ATOM 949 O O . ALA A 1 118 ? 8.150 -15.006 -15.879 1.00 89.56 118 ALA A O 1
ATOM 950 N N . ARG A 1 119 ? 7.573 -15.157 -18.049 1.00 90.19 119 ARG A N 1
ATOM 951 C CA . ARG A 1 119 ? 6.803 -16.406 -17.916 1.00 90.19 119 ARG A CA 1
ATOM 952 C C . ARG A 1 119 ? 7.679 -17.599 -17.545 1.00 90.19 119 ARG A C 1
ATOM 954 O O . ARG A 1 119 ? 7.282 -18.363 -16.674 1.00 90.19 119 ARG A O 1
ATOM 961 N N . GLU A 1 120 ? 8.859 -17.725 -18.151 1.00 89.25 120 GLU A N 1
ATOM 962 C CA . GLU A 1 120 ? 9.838 -18.777 -17.825 1.00 89.25 120 GLU A CA 1
ATOM 963 C C . GLU A 1 120 ? 10.274 -18.703 -16.353 1.00 89.25 120 GLU A C 1
ATOM 965 O O . GLU A 1 120 ? 10.402 -19.725 -15.684 1.00 89.25 120 GLU A O 1
ATOM 970 N N . HIS A 1 121 ? 10.406 -17.488 -15.813 1.00 86.69 121 HIS A N 1
ATOM 971 C CA . HIS A 1 121 ? 10.761 -17.252 -14.412 1.00 86.69 121 HIS A CA 1
ATOM 972 C C . HIS A 1 121 ? 9.555 -17.120 -13.461 1.00 86.69 121 HIS A C 1
ATOM 974 O O . HIS A 1 121 ? 9.736 -16.805 -12.283 1.00 86.69 121 HIS A O 1
ATOM 980 N N . GLY A 1 122 ? 8.324 -17.337 -13.943 1.00 87.25 122 GLY A N 1
ATOM 981 C CA . GLY A 1 122 ? 7.104 -17.262 -13.131 1.00 87.25 122 GLY A CA 1
ATOM 982 C C . GLY A 1 122 ? 6.807 -15.871 -12.554 1.00 87.25 122 GLY A C 1
ATOM 983 O O . GLY A 1 122 ? 6.132 -15.750 -11.529 1.00 87.25 122 GLY A O 1
ATOM 984 N N . ILE A 1 123 ? 7.320 -14.809 -13.179 1.00 88.25 123 ILE A N 1
ATOM 985 C CA . ILE A 1 123 ? 7.107 -13.420 -12.770 1.00 88.25 123 ILE A CA 1
ATOM 986 C C . ILE A 1 123 ? 6.193 -12.683 -13.750 1.00 88.25 123 ILE A C 1
ATOM 988 O O . ILE A 1 123 ? 6.031 -13.052 -14.908 1.00 88.25 123 ILE A O 1
ATOM 992 N N . ASN A 1 124 ? 5.586 -11.598 -13.277 1.00 88.69 124 ASN A N 1
ATOM 993 C CA . ASN A 1 124 ? 4.777 -10.729 -14.124 1.00 88.69 124 ASN A CA 1
ATOM 994 C C . ASN A 1 124 ? 5.688 -9.908 -15.061 1.00 88.69 124 ASN A C 1
ATOM 996 O O . ASN A 1 1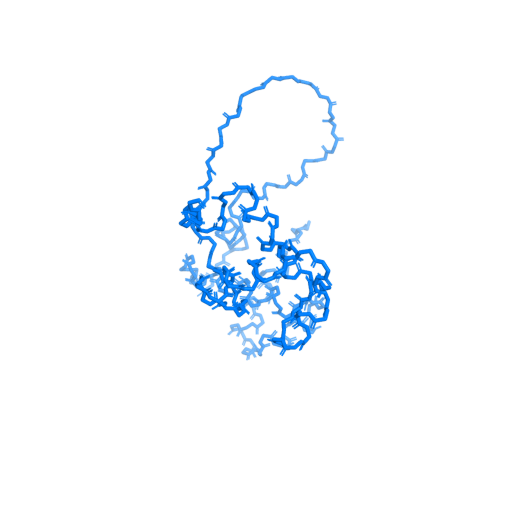24 ? 6.657 -9.300 -14.605 1.00 88.69 124 ASN A O 1
ATOM 1000 N N . ASP A 1 125 ? 5.372 -9.850 -16.352 1.00 89.56 125 ASP A N 1
ATOM 1001 C CA . ASP A 1 125 ? 6.136 -9.113 -17.368 1.00 89.56 125 ASP A CA 1
ATOM 1002 C C . ASP A 1 125 ? 6.237 -7.607 -17.068 1.00 89.56 125 ASP A C 1
ATOM 1004 O O . ASP A 1 125 ? 7.304 -7.005 -17.224 1.00 89.56 125 ASP A O 1
ATOM 1008 N N . ASN A 1 126 ? 5.182 -7.014 -16.505 1.00 89.19 126 ASN A N 1
ATOM 1009 C CA . ASN A 1 126 ? 5.167 -5.619 -16.068 1.00 89.19 126 ASN A CA 1
ATOM 1010 C C . ASN A 1 126 ? 6.162 -5.365 -14.918 1.00 89.19 126 ASN A C 1
ATOM 1012 O O . ASN A 1 126 ? 6.732 -4.279 -14.785 1.00 89.19 126 ASN A O 1
ATOM 1016 N N . LEU A 1 127 ? 6.411 -6.380 -14.082 1.00 89.00 127 LEU A N 1
ATOM 1017 C CA . LEU A 1 127 ? 7.398 -6.306 -13.005 1.00 89.00 127 LEU A CA 1
ATOM 1018 C C . LEU A 1 127 ? 8.819 -6.219 -13.576 1.00 89.00 127 LEU A C 1
ATOM 1020 O O . LEU A 1 127 ? 9.600 -5.375 -13.132 1.00 89.00 127 LEU A O 1
ATOM 1024 N N . LEU A 1 128 ? 9.120 -7.045 -14.582 1.00 89.38 128 LEU A N 1
ATOM 1025 C CA . LEU A 1 128 ? 10.405 -7.053 -15.275 1.00 89.38 128 LEU A CA 1
ATOM 1026 C C . LEU A 1 128 ? 10.638 -5.748 -16.050 1.00 89.38 128 LEU A C 1
ATOM 1028 O O . LEU A 1 128 ? 11.726 -5.177 -15.979 1.00 89.38 128 LEU A O 1
ATOM 1032 N N . PHE A 1 129 ? 9.606 -5.218 -16.715 1.00 88.00 129 PHE A N 1
ATOM 1033 C CA . PHE A 1 129 ? 9.679 -3.921 -17.395 1.00 88.00 129 PHE A CA 1
ATOM 1034 C C . PHE A 1 129 ? 9.987 -2.775 -16.420 1.00 88.00 129 PHE A C 1
ATOM 1036 O O . PHE A 1 129 ? 10.861 -1.941 -16.670 1.00 88.00 129 PHE A O 1
ATOM 1043 N N . ASN A 1 130 ? 9.328 -2.764 -15.259 1.00 89.38 130 ASN A N 1
ATOM 1044 C CA . ASN A 1 130 ? 9.607 -1.787 -14.213 1.00 89.38 130 ASN A CA 1
ATOM 1045 C C . ASN A 1 130 ? 11.041 -1.918 -13.665 1.00 89.38 130 ASN A C 1
ATOM 1047 O O . ASN A 1 130 ? 11.710 -0.909 -13.452 1.00 89.38 130 ASN A O 1
ATOM 1051 N N . TRP A 1 131 ? 11.551 -3.138 -13.467 1.00 90.31 131 TRP A N 1
ATOM 1052 C CA . TRP A 1 131 ? 12.942 -3.346 -13.047 1.00 90.31 131 TRP A CA 1
ATOM 1053 C C . TRP A 1 131 ? 13.944 -2.856 -14.090 1.00 90.31 131 TRP A C 1
ATOM 1055 O O . TRP A 1 131 ? 14.880 -2.148 -13.730 1.00 90.31 131 TRP A O 1
ATOM 1065 N N . ARG A 1 132 ? 13.703 -3.126 -15.375 1.00 88.56 132 ARG A N 1
ATOM 1066 C CA . ARG A 1 132 ? 14.517 -2.615 -16.487 1.00 88.56 132 ARG A CA 1
ATOM 1067 C C . ARG A 1 132 ? 14.579 -1.086 -16.494 1.00 88.56 132 ARG A C 1
ATOM 1069 O O . ARG A 1 132 ? 15.654 -0.515 -16.659 1.00 88.56 132 ARG A O 1
ATOM 1076 N N . ASN A 1 133 ? 13.453 -0.413 -16.260 1.00 88.38 133 ASN A N 1
ATOM 1077 C CA . ASN A 1 133 ? 13.419 1.049 -16.163 1.00 88.38 133 ASN A CA 1
ATOM 1078 C C . ASN A 1 133 ? 14.176 1.570 -14.936 1.00 88.38 133 ASN A C 1
ATOM 1080 O O . ASN A 1 133 ? 14.941 2.523 -15.049 1.00 88.38 133 ASN A O 1
ATOM 1084 N N . LEU A 1 134 ? 14.013 0.929 -13.776 1.00 87.31 134 LEU A N 1
ATOM 1085 C CA . LEU A 1 134 ? 14.753 1.292 -12.564 1.00 87.31 134 LEU A CA 1
ATOM 1086 C C . LEU A 1 134 ? 16.264 1.089 -12.726 1.00 87.31 134 LEU A C 1
ATOM 1088 O O . LEU A 1 134 ? 17.037 1.886 -12.199 1.00 87.31 134 LEU A O 1
ATOM 1092 N N . TYR A 1 135 ? 16.678 0.054 -13.455 1.00 86.12 135 TYR A N 1
ATOM 1093 C CA . TYR A 1 135 ? 18.076 -0.231 -13.768 1.00 86.12 135 TYR A CA 1
ATOM 1094 C C . TYR A 1 135 ? 18.685 0.835 -14.681 1.00 86.12 135 TYR A C 1
ATOM 1096 O O . TYR A 1 135 ? 19.722 1.398 -14.347 1.00 86.12 135 TYR A O 1
ATOM 1104 N N . LYS A 1 136 ? 17.982 1.226 -15.755 1.00 84.44 136 LYS A N 1
ATOM 1105 C CA . LYS A 1 136 ? 18.384 2.357 -16.614 1.00 84.44 136 LYS A CA 1
ATOM 1106 C C . LYS A 1 136 ? 18.510 3.680 -15.851 1.00 84.44 136 LYS A C 1
ATOM 1108 O O . LYS A 1 136 ? 19.302 4.533 -16.224 1.00 84.44 136 LYS A O 1
ATOM 1113 N N . GLN A 1 137 ? 17.721 3.855 -14.793 1.00 84.69 137 GLN A N 1
ATOM 1114 C CA . GLN A 1 137 ? 17.756 5.033 -13.923 1.00 84.69 137 GLN A CA 1
ATOM 1115 C C . GLN A 1 137 ? 18.809 4.932 -12.801 1.00 84.69 137 GLN A C 1
ATOM 1117 O O . GLN A 1 137 ? 18.858 5.818 -11.951 1.00 84.69 137 GLN A O 1
ATOM 1122 N N . GLY A 1 138 ? 19.589 3.844 -12.724 1.00 82.81 138 GLY A N 1
ATOM 1123 C CA . GLY A 1 138 ? 20.562 3.606 -11.646 1.00 82.81 138 GLY A CA 1
ATOM 1124 C C . GLY A 1 138 ? 19.933 3.396 -10.260 1.00 82.81 138 GLY A C 1
ATOM 1125 O O . GLY A 1 138 ? 20.610 3.484 -9.240 1.00 82.81 138 GLY A O 1
ATOM 1126 N N . ARG A 1 139 ? 18.618 3.149 -10.196 1.00 79.31 139 ARG A N 1
ATOM 1127 C CA . ARG A 1 139 ? 17.850 2.989 -8.945 1.00 79.31 139 ARG A CA 1
ATOM 1128 C C . ARG A 1 139 ? 17.628 1.533 -8.557 1.00 79.31 139 ARG A C 1
ATOM 1130 O O . ARG A 1 139 ? 17.262 1.251 -7.415 1.00 79.31 139 ARG A O 1
ATOM 1137 N N . LEU A 1 140 ? 17.794 0.615 -9.504 1.00 76.25 140 LEU A N 1
ATOM 1138 C CA . LEU A 1 140 ? 17.955 -0.805 -9.223 1.00 76.25 140 LEU A CA 1
ATOM 1139 C C . LEU A 1 140 ? 19.453 -1.015 -9.016 1.00 76.25 140 LEU A C 1
ATOM 1141 O O . LEU A 1 140 ? 20.194 -0.670 -9.925 1.00 76.25 140 LEU A O 1
ATOM 1145 N N . GLY A 1 141 ? 19.849 -1.462 -7.815 1.00 66.12 141 GLY A N 1
ATOM 1146 C CA . GLY A 1 141 ? 21.231 -1.507 -7.310 1.00 66.12 141 GLY A CA 1
ATOM 1147 C C . GLY A 1 141 ? 22.303 -1.527 -8.396 1.00 66.12 141 GLY A C 1
ATOM 1148 O O . GLY A 1 141 ? 22.251 -2.387 -9.268 1.00 66.12 141 GLY A O 1
ATOM 1149 N N . MET A 1 142 ? 23.204 -0.542 -8.325 1.00 55.38 142 MET A N 1
ATOM 1150 C CA . MET A 1 142 ? 24.277 -0.263 -9.280 1.00 55.38 142 MET A CA 1
ATOM 1151 C C . MET A 1 142 ? 24.785 -1.540 -9.964 1.00 55.38 142 MET A C 1
ATOM 1153 O O . MET A 1 142 ? 25.254 -2.441 -9.261 1.00 55.38 142 MET A O 1
ATOM 1157 N N . PRO A 1 143 ? 24.712 -1.637 -11.301 1.00 54.91 143 PRO A N 1
ATOM 1158 C CA . PRO A 1 143 ? 25.424 -2.700 -11.971 1.00 54.91 143 PRO A CA 1
ATOM 1159 C C . PRO A 1 143 ? 26.915 -2.505 -11.771 1.00 54.91 143 PRO A C 1
ATOM 1161 O O . PRO A 1 143 ? 27.430 -1.392 -11.897 1.00 54.91 143 PRO A O 1
ATOM 1164 N N . LEU A 1 144 ? 27.606 -3.602 -11.475 1.00 50.34 144 LEU A N 1
ATOM 1165 C CA . LEU A 1 144 ? 29.033 -3.662 -11.734 1.00 50.34 144 LEU A CA 1
ATOM 1166 C C . LEU A 1 144 ? 29.230 -3.282 -13.209 1.00 50.34 144 LEU A C 1
ATOM 1168 O O . LEU A 1 144 ? 28.529 -3.840 -14.058 1.00 50.34 144 LEU A O 1
ATOM 1172 N N . PRO A 1 145 ? 30.100 -2.309 -13.523 1.00 46.28 145 PRO A N 1
ATOM 1173 C CA . PRO A 1 145 ? 30.413 -1.995 -14.903 1.00 46.28 145 PRO A CA 1
ATOM 1174 C C . PRO A 1 145 ? 31.004 -3.255 -15.536 1.00 46.28 145 PRO A C 1
ATOM 1176 O O . PRO A 1 145 ? 32.074 -3.716 -15.141 1.00 46.28 145 PRO A O 1
ATOM 1179 N N . CYS A 1 146 ? 30.279 -3.845 -16.482 1.00 42.94 146 CYS A N 1
ATOM 1180 C CA . CYS A 1 146 ? 30.892 -4.708 -17.473 1.00 42.94 146 CYS A CA 1
ATOM 1181 C C . CYS A 1 146 ? 31.868 -3.826 -18.265 1.00 42.94 146 CYS A C 1
ATOM 1183 O O . CYS A 1 146 ? 31.447 -2.824 -18.849 1.00 42.94 146 CYS A O 1
ATOM 1185 N N . MET A 1 147 ? 33.155 -4.160 -18.129 1.00 37.59 147 MET A N 1
ATOM 1186 C CA . MET A 1 147 ? 34.297 -3.610 -18.868 1.00 37.59 147 MET A CA 1
ATOM 1187 C C . MET A 1 147 ? 34.003 -3.475 -20.362 1.00 37.59 147 MET A C 1
ATOM 1189 O O . MET A 1 147 ? 33.332 -4.384 -20.904 1.00 37.59 147 MET A O 1
#

pLDDT: mean 73.75, std 16.83, range [33.62, 90.31]

Radius of gyration: 23.75 Å; chains: 1; bounding box: 58×53×55 Å

InterPro domains:
  IPR002514 Transposase IS3/IS911family [PF01527] (91-141)
  IPR010921 Trp repressor/replication initiator [SSF48295] (88-139)
  IPR013249 RNA polymerase sigma factor 70, region 4 type 2 [PF08281] (9-44)
  IPR013324 RNA polymerase sigma factor, region 3/4-like [SSF88659] (9-45)
  IPR036388 Winged helix-like DNA-binding domain superfamily [G3DSA:1.10.10.10] (1-47)

Secondary structure (DSSP, 8-state):
--TTHHHHHHHHHHHTS---HHHHHHHTT--HHHHHHHHHHHHHTT--SS--HHHHHHHHSTT------S--------------S-----S-----HHHHHHHHHHHHSTT--HHHHHHHTT--HHHHHHHHHHHHTT-SS------

Organism: Serratia liquefaciens (NCBI:txid614)